Protein AF-A0A2A2IJ20-F1 (afdb_monomer_lite)

Structure (mmCIF, N/CA/C/O backbone):
data_AF-A0A2A2IJ20-F1
#
_entry.id   AF-A0A2A2IJ20-F1
#
loop_
_atom_site.group_PDB
_atom_site.id
_atom_site.type_symbol
_atom_site.label_atom_id
_atom_site.label_alt_id
_atom_site.label_comp_id
_atom_site.label_asym_id
_atom_site.label_entity_id
_atom_site.label_seq_id
_atom_site.pdbx_PDB_ins_code
_atom_site.Cartn_x
_atom_site.Cartn_y
_atom_site.Cartn_z
_atom_site.occupancy
_atom_site.B_iso_or_equiv
_atom_site.auth_seq_id
_atom_site.auth_comp_id
_atom_site.auth_asym_id
_atom_site.auth_atom_id
_atom_site.pdbx_PDB_model_num
ATOM 1 N N . MET A 1 1 ? -8.899 -26.712 15.624 1.00 45.84 1 MET A N 1
ATOM 2 C CA . MET A 1 1 ? -9.583 -25.678 14.811 1.00 45.84 1 MET A CA 1
ATOM 3 C C . MET A 1 1 ? -8.614 -24.500 14.655 1.00 45.84 1 MET A C 1
ATOM 5 O O . MET A 1 1 ? -8.699 -23.540 15.401 1.00 45.84 1 MET A O 1
ATOM 9 N N . PHE A 1 2 ? -7.573 -24.636 13.822 1.00 53.47 2 PHE A N 1
ATOM 10 C CA . PHE A 1 2 ? -6.316 -23.883 14.028 1.00 53.47 2 PHE A CA 1
ATOM 11 C C . PHE A 1 2 ? -6.159 -22.574 13.240 1.00 53.47 2 PHE A C 1
ATOM 13 O O . PHE A 1 2 ? -5.247 -21.807 13.531 1.00 53.47 2 PHE A O 1
ATOM 20 N N . PHE A 1 3 ? -7.061 -22.255 12.310 1.00 57.06 3 PHE A N 1
ATOM 21 C CA . PHE A 1 3 ? -7.001 -20.993 11.572 1.00 57.06 3 PHE A CA 1
ATOM 22 C C . PHE A 1 3 ? -8.346 -20.272 11.617 1.00 57.06 3 PHE A C 1
ATOM 24 O O . PHE A 1 3 ? -9.363 -20.777 11.148 1.00 57.06 3 PHE A O 1
ATOM 31 N N . SER A 1 4 ? -8.343 -19.069 12.195 1.00 78.88 4 SER A N 1
ATOM 32 C CA . SER A 1 4 ? -9.451 -18.125 12.050 1.00 78.88 4 SER A CA 1
ATOM 33 C C . SER A 1 4 ? -9.663 -17.820 10.564 1.00 78.88 4 SER A C 1
ATOM 35 O O . SER A 1 4 ? -8.687 -17.678 9.823 1.00 78.88 4 SER A O 1
ATOM 37 N N . ARG A 1 5 ? -10.925 -17.681 10.134 1.00 84.81 5 ARG A N 1
ATOM 38 C CA . ARG A 1 5 ? -11.304 -17.361 8.740 1.00 84.81 5 ARG A CA 1
ATOM 39 C C . ARG A 1 5 ? -10.548 -16.133 8.209 1.00 84.81 5 ARG A C 1
ATOM 41 O O . ARG A 1 5 ? -10.175 -16.085 7.044 1.00 84.81 5 ARG A O 1
ATOM 48 N N . TRP A 1 6 ? -10.231 -15.189 9.094 1.00 86.38 6 TRP A N 1
ATOM 49 C CA . TRP A 1 6 ? -9.456 -13.989 8.784 1.00 86.38 6 TRP A CA 1
ATOM 50 C C . TRP A 1 6 ? -7.993 -14.273 8.430 1.00 86.38 6 TRP A C 1
ATOM 52 O O . TRP A 1 6 ? -7.452 -13.624 7.543 1.00 86.38 6 TRP A O 1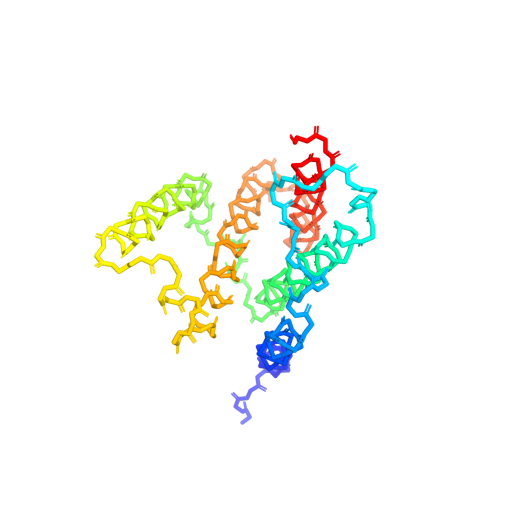
ATOM 62 N N . THR A 1 7 ? -7.353 -15.256 9.072 1.00 85.56 7 THR A N 1
ATOM 63 C CA . THR A 1 7 ? -5.973 -15.648 8.740 1.00 85.56 7 THR A CA 1
ATOM 64 C C . THR A 1 7 ? -5.901 -16.279 7.350 1.00 85.56 7 THR A C 1
ATOM 66 O O . THR A 1 7 ? -4.936 -16.045 6.631 1.00 85.56 7 THR A O 1
ATOM 69 N N . LEU A 1 8 ? -6.931 -17.033 6.951 1.00 88.19 8 LEU A N 1
ATOM 70 C CA . LEU A 1 8 ? -7.024 -17.587 5.599 1.00 88.19 8 LEU A CA 1
ATOM 71 C C . LEU A 1 8 ? -7.105 -16.456 4.569 1.00 88.19 8 LEU A C 1
ATOM 73 O O . LEU A 1 8 ? -6.325 -16.444 3.622 1.00 88.19 8 LEU A O 1
ATOM 77 N N . TYR A 1 9 ? -7.965 -15.458 4.791 1.00 89.75 9 TYR A N 1
ATOM 78 C CA . TYR A 1 9 ? -8.026 -14.298 3.901 1.00 89.75 9 TYR A CA 1
ATOM 79 C C . TYR A 1 9 ? -6.709 -13.516 3.853 1.00 89.75 9 TYR A C 1
ATOM 81 O O . TYR A 1 9 ? -6.297 -13.099 2.777 1.00 89.75 9 TYR A O 1
ATOM 89 N N . GLN A 1 10 ? -6.003 -13.369 4.978 1.00 88.69 10 GLN A N 1
ATOM 90 C CA . GLN A 1 10 ? -4.668 -12.760 4.991 1.00 88.69 10 GLN A CA 1
ATOM 91 C C . GLN A 1 10 ? -3.659 -13.556 4.149 1.00 88.69 10 GLN A C 1
ATOM 93 O O . GLN A 1 10 ? -2.919 -12.960 3.371 1.00 88.69 10 GLN A O 1
ATOM 98 N N . ALA A 1 11 ? -3.660 -14.888 4.249 1.00 91.81 11 ALA A N 1
ATOM 99 C CA . ALA A 1 11 ? -2.794 -15.742 3.438 1.00 91.81 11 ALA A CA 1
ATOM 100 C C . ALA A 1 11 ? -3.101 -15.614 1.936 1.00 91.81 11 ALA A C 1
ATOM 102 O O . ALA A 1 11 ? -2.179 -15.483 1.134 1.00 91.81 11 ALA A O 1
ATOM 103 N N . VAL A 1 12 ? -4.384 -15.569 1.561 1.00 93.31 12 VAL A N 1
ATOM 104 C CA . VAL A 1 12 ? -4.808 -15.349 0.167 1.00 93.31 12 VAL A CA 1
ATOM 105 C C . VAL A 1 12 ? -4.305 -14.006 -0.363 1.00 93.31 12 VAL A C 1
ATOM 107 O O . VAL A 1 12 ? -3.821 -13.950 -1.488 1.00 93.31 12 VAL A O 1
ATOM 110 N N . ILE A 1 13 ? -4.349 -12.936 0.438 1.00 93.25 13 ILE A N 1
ATOM 111 C CA . ILE A 1 13 ? -3.822 -11.629 0.013 1.00 93.25 13 ILE A CA 1
ATOM 112 C C . ILE A 1 13 ? -2.309 -11.676 -0.203 1.00 93.25 13 ILE A C 1
ATOM 114 O O . ILE A 1 13 ? -1.822 -11.097 -1.168 1.00 93.25 13 ILE A O 1
ATOM 118 N N . ILE A 1 14 ? -1.560 -12.359 0.670 1.00 93.31 14 ILE A N 1
ATOM 119 C CA . ILE A 1 14 ? -0.106 -12.503 0.509 1.00 93.31 14 ILE A CA 1
ATOM 120 C C . ILE A 1 14 ? 0.208 -13.241 -0.796 1.00 93.31 14 ILE A C 1
ATOM 122 O O . ILE A 1 14 ? 1.048 -12.781 -1.563 1.00 93.31 14 ILE A O 1
ATOM 126 N N . ILE A 1 15 ? -0.506 -14.333 -1.087 1.00 94.31 15 ILE A N 1
ATOM 127 C CA . ILE A 1 15 ? -0.377 -15.049 -2.365 1.00 94.31 15 ILE A CA 1
ATOM 128 C C . ILE A 1 15 ? -0.694 -14.110 -3.533 1.00 94.31 15 ILE A C 1
ATOM 130 O O . ILE A 1 15 ? 0.041 -14.085 -4.515 1.00 94.31 15 ILE A O 1
ATOM 134 N N . LEU A 1 16 ? -1.747 -13.300 -3.417 1.00 93.38 16 LEU A N 1
ATOM 135 C CA . LEU A 1 16 ? -2.140 -12.370 -4.470 1.00 93.38 16 LEU A CA 1
ATOM 136 C C . LEU A 1 16 ? -1.088 -11.275 -4.698 1.00 93.38 16 LEU A C 1
ATOM 138 O O . LEU A 1 16 ? -0.815 -10.957 -5.847 1.00 93.38 16 LEU A O 1
ATOM 142 N N . LEU A 1 17 ? -0.439 -10.759 -3.647 1.00 93.00 17 LEU A N 1
ATOM 143 C CA . LEU A 1 17 ? 0.699 -9.837 -3.774 1.00 93.00 17 LEU A CA 1
ATOM 144 C C . LEU A 1 17 ? 1.882 -10.492 -4.500 1.00 93.00 17 LEU A C 1
ATOM 146 O O . LEU A 1 17 ? 2.486 -9.869 -5.367 1.00 93.00 17 LEU A O 1
ATOM 150 N N . VAL A 1 18 ? 2.186 -11.757 -4.198 1.00 92.38 18 VAL A N 1
ATOM 151 C CA . VAL A 1 18 ? 3.233 -12.505 -4.911 1.00 92.38 18 VAL A CA 1
ATOM 152 C C . VAL A 1 18 ? 2.871 -12.654 -6.391 1.00 92.38 18 VAL A C 1
ATOM 154 O O . VAL A 1 18 ? 3.681 -12.319 -7.251 1.00 92.38 18 VAL A O 1
ATOM 157 N N . VAL A 1 19 ? 1.644 -13.069 -6.711 1.00 92.56 19 VAL A N 1
ATOM 158 C CA . VAL A 1 19 ? 1.161 -13.160 -8.101 1.00 92.56 19 VAL A CA 1
ATOM 159 C C . VAL A 1 19 ? 1.234 -11.802 -8.805 1.00 92.56 19 VAL A C 1
ATOM 161 O O . VAL A 1 19 ? 1.680 -11.727 -9.947 1.00 92.56 19 VAL A O 1
ATOM 164 N N . LEU A 1 20 ? 0.869 -10.720 -8.118 1.00 90.62 20 LEU A N 1
ATOM 165 C CA . LEU A 1 20 ? 0.935 -9.364 -8.658 1.00 90.62 20 LEU A CA 1
ATOM 166 C C . LEU A 1 20 ? 2.375 -8.954 -9.003 1.00 90.62 20 LEU A C 1
ATOM 168 O O . LEU A 1 20 ? 2.587 -8.284 -10.010 1.00 90.62 20 LEU A O 1
ATOM 172 N N . SER A 1 21 ? 3.364 -9.390 -8.214 1.00 89.06 21 SER A N 1
ATOM 173 C CA . SER A 1 21 ? 4.782 -9.152 -8.511 1.00 89.06 21 SER A CA 1
ATOM 174 C C . SER A 1 21 ? 5.251 -9.902 -9.761 1.00 89.06 21 SER A C 1
ATOM 176 O O . SER A 1 21 ? 5.963 -9.327 -10.578 1.00 89.06 21 SER A O 1
ATOM 178 N N . PHE A 1 22 ? 4.778 -11.135 -9.976 1.00 87.94 22 PHE A N 1
ATOM 179 C CA . PHE A 1 22 ? 5.054 -11.883 -11.206 1.00 87.94 22 PHE A CA 1
ATOM 180 C C . PHE A 1 22 ? 4.431 -11.216 -12.433 1.00 87.94 22 PHE A C 1
ATOM 182 O O . PHE A 1 22 ? 5.087 -11.092 -13.463 1.00 87.94 22 PHE A O 1
ATOM 189 N N . ILE A 1 23 ? 3.186 -10.746 -12.321 1.00 87.25 23 ILE A N 1
ATOM 190 C CA . ILE A 1 23 ? 2.530 -9.985 -13.392 1.00 87.25 23 ILE A CA 1
ATOM 191 C C . ILE A 1 23 ? 3.344 -8.722 -13.695 1.00 87.25 23 ILE A C 1
ATOM 193 O O . ILE A 1 23 ? 3.651 -8.451 -14.852 1.00 87.25 23 ILE A O 1
ATOM 197 N N . ALA A 1 24 ? 3.760 -7.979 -12.668 1.00 84.94 24 ALA A N 1
ATOM 198 C CA . ALA A 1 24 ? 4.553 -6.770 -12.858 1.00 84.94 24 ALA A CA 1
ATOM 199 C C . ALA A 1 24 ? 5.908 -7.027 -13.531 1.00 84.94 24 ALA A C 1
ATOM 201 O O . ALA A 1 24 ? 6.403 -6.170 -14.262 1.00 84.94 24 ALA A O 1
ATOM 202 N N . ASP A 1 25 ? 6.505 -8.195 -13.290 1.00 84.19 25 ASP A N 1
ATOM 203 C CA . ASP A 1 25 ? 7.769 -8.587 -13.907 1.00 84.19 25 ASP A CA 1
ATOM 204 C C . ASP A 1 25 ? 7.623 -8.884 -15.407 1.00 84.19 25 ASP A C 1
ATOM 206 O O . ASP A 1 25 ? 8.498 -8.498 -16.191 1.00 84.19 25 ASP A O 1
ATOM 210 N N . ILE A 1 26 ? 6.496 -9.500 -15.794 1.00 84.69 26 ILE A N 1
ATOM 211 C CA . ILE A 1 26 ? 6.123 -9.794 -17.186 1.00 84.69 26 ILE A CA 1
ATOM 212 C C . ILE A 1 26 ? 5.822 -8.498 -17.952 1.00 84.69 26 ILE A C 1
ATOM 214 O O . ILE A 1 26 ? 6.357 -8.296 -19.038 1.00 84.69 26 ILE A O 1
ATOM 218 N N . PHE A 1 27 ? 5.027 -7.590 -17.376 1.00 81.75 27 PHE A N 1
ATOM 219 C CA . PHE A 1 27 ? 4.583 -6.337 -18.017 1.00 81.75 27 PHE A CA 1
ATOM 220 C C . PHE A 1 27 ? 5.490 -5.131 -17.707 1.00 81.75 27 PHE A C 1
ATOM 222 O O . PHE A 1 27 ? 5.055 -3.980 -17.665 1.00 81.75 27 PHE A O 1
ATOM 229 N N . LYS A 1 28 ? 6.779 -5.382 -17.467 1.00 73.88 28 LYS A N 1
ATOM 230 C CA . LYS A 1 28 ? 7.742 -4.381 -16.981 1.00 73.88 28 LYS A CA 1
ATOM 231 C C . LYS A 1 28 ? 7.873 -3.131 -17.852 1.00 73.88 28 LYS A C 1
ATOM 233 O O . LYS A 1 28 ? 8.078 -2.048 -17.316 1.00 73.88 28 LYS A O 1
ATOM 238 N N . GLU A 1 29 ? 7.770 -3.285 -19.168 1.00 66.31 29 GLU A N 1
ATOM 239 C CA . GLU A 1 29 ? 7.944 -2.192 -20.134 1.00 66.31 29 GLU A CA 1
ATOM 240 C C . GLU A 1 29 ? 6.731 -1.256 -20.157 1.00 66.31 29 GLU A C 1
ATOM 242 O O . GLU A 1 29 ? 6.865 -0.082 -20.480 1.00 66.31 29 GLU A O 1
ATOM 247 N N . GLU A 1 30 ? 5.563 -1.754 -19.747 1.00 62.50 30 GLU A N 1
ATOM 248 C CA . GLU A 1 30 ? 4.312 -0.991 -19.697 1.00 62.50 30 GLU A CA 1
ATOM 249 C C . GLU A 1 30 ? 4.087 -0.327 -18.329 1.00 62.50 30 GLU A C 1
ATOM 251 O O . GLU A 1 30 ? 3.399 0.687 -18.233 1.00 62.50 30 GLU A O 1
ATOM 256 N N . ILE A 1 31 ? 4.669 -0.889 -17.262 1.00 60.62 31 ILE A N 1
ATOM 257 C CA . ILE A 1 31 ? 4.538 -0.391 -15.881 1.00 60.62 31 ILE A CA 1
ATOM 258 C C . ILE A 1 31 ? 5.647 0.613 -15.527 1.00 60.62 31 ILE A C 1
ATOM 260 O O . ILE A 1 31 ? 5.453 1.463 -14.653 1.00 60.62 31 ILE A O 1
ATOM 264 N N . ALA A 1 32 ? 6.818 0.521 -16.164 1.00 61.47 32 ALA A N 1
ATOM 265 C CA . ALA A 1 32 ? 7.918 1.447 -15.933 1.00 61.47 32 ALA A CA 1
ATOM 266 C C . ALA A 1 32 ? 7.708 2.734 -16.741 1.00 61.47 32 ALA A C 1
ATOM 268 O O . ALA A 1 32 ? 7.828 2.737 -17.961 1.00 61.47 32 ALA A O 1
ATOM 269 N N . ILE A 1 33 ? 7.432 3.844 -16.055 1.00 58.56 33 ILE A N 1
ATOM 270 C CA . ILE A 1 33 ? 7.411 5.167 -16.684 1.00 58.56 33 ILE A CA 1
ATOM 271 C C . ILE A 1 33 ? 8.872 5.607 -16.883 1.00 58.56 33 ILE A C 1
ATOM 273 O O . ILE A 1 33 ? 9.589 5.766 -15.888 1.00 58.56 33 ILE A O 1
ATOM 277 N N . PRO A 1 34 ? 9.361 5.809 -18.119 1.00 53.94 34 PRO A N 1
ATOM 278 C CA . PRO A 1 34 ? 10.667 6.416 -18.319 1.00 53.94 34 PRO A CA 1
ATOM 279 C C . PRO A 1 34 ? 10.621 7.877 -17.850 1.00 53.94 34 PRO A C 1
ATOM 281 O O . PRO A 1 34 ? 9.796 8.661 -18.310 1.00 53.94 34 PRO A O 1
ATOM 284 N N . PHE A 1 35 ? 11.543 8.255 -16.960 1.00 47.22 35 PHE A N 1
ATOM 285 C CA . PHE A 1 35 ? 11.670 9.602 -16.375 1.00 47.22 35 PHE A CA 1
ATOM 286 C C . PHE A 1 35 ? 11.913 10.737 -17.402 1.00 47.22 35 PHE A C 1
ATOM 288 O O . PHE A 1 35 ? 12.046 11.893 -17.009 1.00 47.22 35 PHE A O 1
ATOM 295 N N . SER A 1 36 ? 12.005 10.439 -18.703 1.00 46.75 36 SER A N 1
ATOM 296 C CA . SER A 1 36 ? 12.468 11.373 -19.738 1.00 46.75 36 SER A CA 1
ATOM 297 C C . SER A 1 36 ? 11.771 11.272 -21.104 1.00 46.75 36 SER A C 1
ATOM 299 O O . SER A 1 36 ? 12.300 11.800 -22.083 1.00 46.75 36 SER A O 1
ATOM 301 N N . SER A 1 37 ? 10.604 10.629 -21.239 1.00 46.47 37 SER A N 1
ATOM 302 C CA . SER A 1 37 ? 9.953 10.546 -22.558 1.00 46.47 37 SER A CA 1
ATOM 303 C C . SER A 1 37 ? 9.071 11.761 -22.862 1.00 46.47 37 SER A C 1
ATOM 305 O O . SER A 1 37 ? 8.086 12.013 -22.178 1.00 46.47 37 SER A O 1
ATOM 307 N N . SER A 1 38 ? 9.384 12.455 -23.956 1.00 50.75 38 SER A N 1
ATOM 308 C CA . SER A 1 38 ? 8.615 13.548 -24.573 1.00 50.75 38 SER A CA 1
ATOM 309 C C . SER A 1 38 ? 7.347 13.098 -25.329 1.00 50.75 38 SER A C 1
ATOM 311 O O . SER A 1 38 ? 6.757 13.889 -26.063 1.00 50.75 38 SER A O 1
ATOM 313 N N . MET A 1 39 ? 6.934 11.836 -25.185 1.00 52.22 39 MET A N 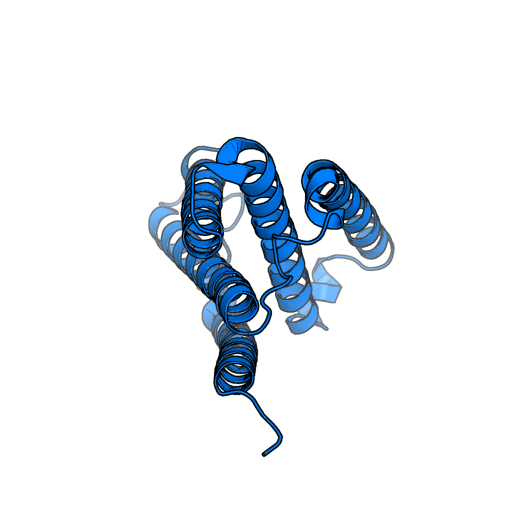1
ATOM 314 C CA . MET A 1 39 ? 5.717 11.268 -25.782 1.00 52.22 39 MET A CA 1
ATOM 315 C C . MET A 1 39 ? 4.612 11.135 -24.735 1.00 52.22 39 MET A C 1
ATOM 317 O O . MET A 1 39 ? 4.914 11.022 -23.554 1.00 52.22 39 MET A O 1
ATOM 321 N N . GLU A 1 40 ? 3.347 11.133 -25.168 1.00 56.72 40 GLU A N 1
ATOM 322 C CA . GLU A 1 40 ? 2.157 11.008 -24.314 1.00 56.72 40 GLU A CA 1
ATOM 323 C C . GLU A 1 40 ? 2.266 9.820 -23.331 1.00 56.72 40 GLU A C 1
ATOM 325 O O . GLU A 1 40 ? 1.981 8.671 -23.661 1.00 56.72 40 GLU A O 1
ATOM 330 N N . THR A 1 41 ? 2.680 10.102 -22.093 1.00 66.00 41 THR A N 1
ATOM 331 C CA . THR A 1 41 ? 2.942 9.122 -21.024 1.00 66.00 41 THR A CA 1
ATOM 332 C C . THR A 1 41 ? 1.692 8.716 -20.241 1.00 66.00 41 THR A C 1
ATOM 334 O O . THR A 1 41 ? 1.785 7.956 -19.277 1.00 66.00 41 THR A O 1
ATOM 337 N N . ASN A 1 42 ? 0.506 9.175 -20.647 1.00 72.31 42 ASN A N 1
ATOM 338 C CA . ASN A 1 42 ? -0.728 9.016 -19.872 1.00 72.31 42 ASN A CA 1
ATOM 339 C C . ASN A 1 42 ? -1.112 7.543 -19.642 1.00 72.31 42 ASN A C 1
ATOM 341 O O . ASN A 1 42 ? -1.571 7.191 -18.556 1.00 72.31 42 ASN A O 1
ATOM 345 N N . THR A 1 43 ? -0.907 6.673 -20.636 1.00 77.44 43 THR A N 1
ATOM 346 C CA . THR A 1 43 ? -1.244 5.241 -20.546 1.00 77.44 43 THR A CA 1
ATOM 347 C C . THR A 1 43 ? -0.364 4.473 -19.550 1.00 77.44 43 THR A C 1
ATOM 349 O O . THR A 1 43 ? -0.929 3.900 -18.615 1.00 77.44 43 THR A O 1
ATOM 352 N N . PRO A 1 44 ? 0.983 4.458 -19.666 1.00 79.00 44 PRO A N 1
ATOM 353 C CA . PRO A 1 44 ? 1.831 3.771 -18.688 1.00 79.00 44 PRO A CA 1
ATOM 354 C C . PRO A 1 44 ? 1.655 4.354 -17.282 1.00 79.00 44 PRO A C 1
ATOM 356 O O . PRO A 1 44 ? 1.553 3.611 -16.315 1.00 79.00 44 PRO A O 1
ATOM 359 N N . MET A 1 45 ? 1.478 5.671 -17.164 1.00 80.81 45 MET A N 1
ATOM 360 C CA . MET A 1 45 ? 1.212 6.349 -15.896 1.00 80.81 45 MET A CA 1
ATOM 361 C C . MET A 1 45 ? -0.078 5.883 -15.205 1.00 80.81 45 MET A C 1
ATOM 363 O O . MET A 1 45 ? -0.087 5.626 -13.998 1.00 80.81 45 MET A O 1
ATOM 367 N N . LEU A 1 46 ? -1.159 5.707 -15.972 1.00 84.00 46 LEU A N 1
ATOM 368 C CA . LEU A 1 46 ? -2.405 5.106 -15.493 1.00 84.00 46 LEU A CA 1
ATOM 369 C C . LEU A 1 46 ? -2.208 3.657 -15.044 1.00 84.00 46 LEU A C 1
ATOM 371 O O . LEU A 1 46 ? -2.714 3.281 -13.986 1.00 84.00 46 LEU A O 1
ATOM 375 N N . ILE A 1 47 ? -1.462 2.854 -15.807 1.00 85.50 47 ILE A N 1
ATOM 376 C CA . ILE A 1 47 ? -1.175 1.453 -15.466 1.00 85.50 47 ILE A CA 1
ATOM 377 C C . ILE A 1 47 ? -0.363 1.375 -14.165 1.00 85.50 47 ILE A C 1
ATOM 379 O O . ILE A 1 47 ? -0.733 0.623 -13.258 1.00 85.50 47 ILE A O 1
ATOM 383 N N . THR A 1 48 ? 0.685 2.190 -14.013 1.00 85.69 48 THR A N 1
ATOM 384 C CA . THR A 1 48 ? 1.483 2.273 -12.780 1.00 85.69 48 THR A CA 1
ATOM 385 C C . THR A 1 48 ? 0.623 2.704 -11.596 1.00 85.69 48 THR A C 1
ATOM 387 O O . THR A 1 48 ? 0.699 2.102 -10.525 1.00 85.69 48 THR A O 1
ATOM 390 N N . PHE A 1 49 ? -0.236 3.710 -11.771 1.00 88.81 49 PHE A N 1
ATOM 391 C CA . PHE A 1 49 ? -1.140 4.153 -10.714 1.00 88.81 49 PHE A CA 1
ATOM 392 C C . PHE A 1 49 ? -2.125 3.054 -10.301 1.00 88.81 49 PHE A C 1
ATOM 394 O O . PHE A 1 49 ? -2.279 2.788 -9.108 1.00 88.81 49 PHE A O 1
ATOM 401 N N . LEU A 1 50 ? -2.749 2.364 -11.260 1.00 90.81 50 LEU A N 1
ATOM 402 C CA . LEU A 1 50 ? -3.647 1.239 -10.985 1.00 90.81 50 LEU A CA 1
ATOM 403 C C . LEU A 1 50 ? -2.928 0.109 -10.246 1.00 90.81 50 LEU A C 1
ATOM 405 O O . LEU A 1 50 ? -3.477 -0.447 -9.291 1.00 90.81 50 LEU A O 1
ATOM 409 N N . PHE A 1 51 ? -1.692 -0.198 -10.638 1.00 90.62 51 PHE A N 1
ATOM 410 C CA . PHE A 1 51 ? -0.851 -1.166 -9.944 1.00 90.62 51 PHE A CA 1
ATOM 411 C C . PHE A 1 51 ? -0.608 -0.747 -8.486 1.00 90.62 51 PHE A C 1
ATOM 413 O O . PHE A 1 51 ? -0.891 -1.514 -7.565 1.00 90.62 51 PHE A O 1
ATOM 420 N N . VAL A 1 52 ? -0.169 0.494 -8.260 1.00 91.44 52 VAL A N 1
ATOM 421 C CA . VAL A 1 52 ? 0.094 1.058 -6.927 1.00 91.44 52 VAL A CA 1
ATOM 422 C C . VAL A 1 52 ? -1.156 1.040 -6.046 1.00 91.44 52 VAL A C 1
ATOM 424 O O . VAL A 1 52 ? -1.106 0.557 -4.912 1.00 91.44 52 VAL A O 1
ATOM 427 N N . VAL A 1 53 ? -2.293 1.507 -6.564 1.00 93.44 53 VAL A N 1
ATOM 428 C CA . VAL A 1 53 ? -3.574 1.512 -5.841 1.00 93.44 53 VAL A CA 1
ATOM 429 C C . VAL A 1 53 ? -4.017 0.093 -5.507 1.00 93.44 53 VAL A C 1
ATOM 431 O O . VAL A 1 53 ? -4.476 -0.152 -4.391 1.00 93.44 53 VAL A O 1
ATOM 434 N N . THR A 1 54 ? -3.832 -0.861 -6.422 1.00 93.75 54 THR A N 1
ATOM 435 C CA . THR A 1 54 ? -4.152 -2.272 -6.174 1.00 93.75 54 THR A CA 1
ATOM 436 C C . THR A 1 54 ? -3.305 -2.828 -5.030 1.00 93.75 54 THR A C 1
ATOM 438 O O . THR A 1 54 ? -3.852 -3.401 -4.087 1.00 93.75 54 THR A O 1
ATOM 441 N N . VAL A 1 55 ? -1.988 -2.593 -5.043 1.00 94.06 55 VAL A N 1
ATOM 442 C CA . VAL A 1 55 ? -1.079 -3.010 -3.960 1.00 94.06 55 VAL A CA 1
ATOM 443 C C . VAL A 1 55 ? -1.503 -2.403 -2.623 1.00 94.06 55 VAL A C 1
ATOM 445 O O . VAL A 1 55 ? -1.643 -3.118 -1.631 1.00 94.06 55 VAL A O 1
ATOM 448 N N . ILE A 1 56 ? -1.763 -1.096 -2.576 1.00 94.31 56 ILE A N 1
ATOM 449 C CA . ILE A 1 56 ? -2.176 -0.413 -1.342 1.00 94.31 56 ILE A CA 1
ATOM 450 C C . ILE A 1 56 ? -3.542 -0.907 -0.870 1.00 94.31 56 ILE A C 1
ATOM 452 O O . ILE A 1 56 ? -3.759 -1.042 0.336 1.00 94.31 56 ILE A O 1
ATOM 456 N N . GLY A 1 57 ? -4.444 -1.229 -1.796 1.00 93.56 57 GLY A N 1
ATOM 457 C CA . GLY A 1 57 ? -5.733 -1.846 -1.509 1.00 93.56 57 GLY A CA 1
ATOM 458 C C . GLY A 1 57 ? -5.561 -3.182 -0.801 1.00 93.56 57 GLY A C 1
ATOM 459 O O . GLY A 1 57 ? -6.140 -3.390 0.264 1.00 93.56 57 GLY A O 1
ATOM 460 N N . LEU A 1 58 ? -4.691 -4.048 -1.320 1.00 94.94 58 LEU A N 1
ATOM 461 C CA . LEU A 1 58 ? -4.369 -5.345 -0.722 1.00 94.94 58 LEU A CA 1
ATOM 462 C C . LEU A 1 58 ? -3.707 -5.204 0.654 1.00 94.94 58 LEU A C 1
ATOM 464 O O . LEU A 1 58 ? -4.119 -5.862 1.611 1.00 94.94 58 LEU A O 1
ATOM 468 N N . LEU A 1 59 ? -2.741 -4.293 0.798 1.00 93.44 59 LEU A N 1
ATOM 469 C CA . LEU A 1 59 ? -2.097 -3.998 2.083 1.00 93.44 59 LEU A CA 1
ATOM 470 C C . LEU A 1 59 ? -3.093 -3.432 3.111 1.00 93.44 59 LEU A C 1
ATOM 472 O O . LEU A 1 59 ? -3.051 -3.778 4.294 1.00 93.44 59 LEU A O 1
ATOM 476 N N . SER A 1 60 ? -4.034 -2.600 2.668 1.00 92.81 60 SER A N 1
ATOM 477 C CA . SER A 1 60 ? -5.121 -2.091 3.512 1.00 92.81 60 SER A CA 1
ATOM 478 C C . SER A 1 60 ? -6.094 -3.200 3.896 1.00 92.81 60 SER A C 1
ATOM 480 O O . SER A 1 60 ? -6.548 -3.242 5.036 1.00 92.81 60 SER A O 1
ATOM 482 N N . LEU A 1 61 ? -6.380 -4.137 2.987 1.00 91.62 61 LEU A N 1
ATOM 483 C CA . LEU A 1 61 ? -7.222 -5.302 3.253 1.00 91.62 61 LEU A CA 1
ATOM 484 C C . LEU A 1 61 ? -6.580 -6.223 4.306 1.00 91.62 61 LEU A C 1
ATOM 486 O O . LEU A 1 61 ? -7.272 -6.705 5.204 1.00 91.62 61 LEU A O 1
ATOM 490 N N . LEU A 1 62 ? -5.251 -6.401 4.265 1.00 92.06 62 LEU A N 1
ATOM 491 C CA . LEU A 1 62 ? -4.495 -7.119 5.301 1.00 92.06 62 LEU A CA 1
ATOM 492 C C . LEU A 1 62 ? -4.699 -6.485 6.681 1.00 92.06 62 LEU A C 1
ATOM 494 O O . LEU A 1 62 ? -5.024 -7.188 7.644 1.00 92.06 62 LEU A O 1
ATOM 498 N N . MET A 1 63 ? -4.560 -5.157 6.769 1.00 90.38 63 MET A N 1
ATOM 499 C CA . MET A 1 63 ? -4.802 -4.408 8.006 1.00 90.38 63 MET A CA 1
ATOM 500 C C . MET A 1 63 ? -6.274 -4.460 8.431 1.00 90.38 63 MET A C 1
ATOM 502 O O . MET A 1 63 ? -6.568 -4.603 9.617 1.00 90.38 63 MET A O 1
ATOM 506 N N . TYR A 1 64 ? -7.208 -4.419 7.480 1.00 90.50 64 TYR A N 1
ATOM 507 C CA . TYR A 1 64 ? -8.640 -4.540 7.740 1.00 90.50 64 TYR A CA 1
ATOM 508 C C . TYR A 1 64 ? -8.976 -5.890 8.380 1.00 90.50 64 TYR A C 1
ATOM 510 O O . TYR A 1 64 ? -9.606 -5.932 9.439 1.00 90.50 64 TYR A O 1
ATOM 518 N N . PHE A 1 65 ? -8.496 -7.001 7.816 1.00 88.75 65 PHE A N 1
ATOM 519 C CA . PHE A 1 65 ? -8.709 -8.317 8.416 1.00 88.75 65 PHE A CA 1
ATOM 520 C C . PHE A 1 65 ? -7.983 -8.482 9.748 1.00 88.75 65 PHE A C 1
ATOM 522 O O . PHE A 1 65 ? -8.494 -9.176 10.625 1.00 88.75 65 PHE A O 1
ATOM 529 N N . GLN A 1 66 ? -6.865 -7.782 9.960 1.00 87.19 66 GLN A N 1
ATOM 530 C CA . GLN A 1 66 ? -6.235 -7.729 11.277 1.00 87.19 66 GLN A CA 1
ATOM 531 C C . GLN A 1 66 ? -7.136 -7.042 12.315 1.00 87.19 66 GLN A C 1
ATOM 533 O O . GLN A 1 66 ? -7.202 -7.516 13.449 1.00 87.19 66 GLN A O 1
ATOM 538 N N . THR A 1 67 ? -7.891 -6.001 11.929 1.00 86.06 67 THR A N 1
ATOM 539 C CA . THR A 1 67 ? -8.886 -5.365 12.819 1.00 86.06 67 THR A CA 1
ATOM 540 C C . THR A 1 67 ? -10.029 -6.310 13.205 1.00 86.06 67 THR A C 1
ATOM 542 O O . THR A 1 67 ? -10.531 -6.229 14.319 1.00 86.06 67 THR A O 1
ATOM 545 N N . LYS A 1 68 ? -10.428 -7.221 12.303 1.00 84.38 68 LYS A N 1
ATOM 546 C CA . LYS A 1 68 ? -11.478 -8.230 12.542 1.00 84.38 68 LYS A CA 1
ATOM 547 C C . LYS A 1 68 ? -10.979 -9.448 13.316 1.00 84.38 68 LYS A C 1
ATOM 549 O O . LYS A 1 68 ? -11.756 -10.104 14.001 1.00 84.38 68 LYS A O 1
ATOM 554 N N . LYS A 1 69 ? -9.697 -9.782 13.163 1.00 83.38 69 LYS A N 1
ATOM 555 C CA . LYS A 1 69 ? -9.046 -10.919 13.819 1.00 83.38 69 LYS A CA 1
ATOM 556 C C . LYS A 1 69 ? -8.668 -10.621 15.266 1.00 83.38 69 LYS A C 1
ATOM 558 O O . LYS A 1 69 ? -8.694 -11.535 16.082 1.00 83.38 69 LYS A O 1
ATOM 563 N N . SER A 1 70 ? -8.260 -9.388 15.560 1.00 80.75 70 SER A N 1
ATOM 564 C CA . SER A 1 70 ? -7.763 -8.991 16.875 1.00 80.75 70 SER A CA 1
ATOM 565 C C . SER A 1 70 ? -8.535 -7.801 17.426 1.00 80.75 70 SER A C 1
ATOM 567 O O . SER A 1 70 ? -8.470 -6.700 16.880 1.00 80.75 70 SER A O 1
ATOM 569 N N . ASP A 1 71 ? -9.174 -8.000 18.578 1.00 74.50 71 ASP A N 1
ATOM 570 C CA . ASP A 1 71 ? -9.892 -6.942 19.289 1.00 74.50 71 ASP A CA 1
ATOM 571 C C . ASP A 1 71 ? -8.981 -5.849 19.858 1.00 74.50 71 ASP A C 1
ATOM 573 O O . ASP A 1 71 ? -9.470 -4.763 20.182 1.00 74.50 71 ASP A O 1
ATOM 577 N N . THR A 1 72 ? -7.674 -6.112 19.978 1.00 77.88 72 THR A N 1
ATOM 578 C CA . THR A 1 72 ? -6.674 -5.181 20.531 1.00 77.88 72 THR A CA 1
ATOM 579 C C . THR A 1 72 ? -5.988 -4.327 19.463 1.00 77.88 72 THR A C 1
ATOM 581 O O . THR A 1 72 ? -5.376 -3.300 19.783 1.00 77.88 72 THR A O 1
ATOM 584 N N . PHE A 1 73 ? -6.105 -4.699 18.186 1.00 79.06 73 PHE A N 1
ATOM 585 C CA . PHE A 1 73 ? -5.530 -3.935 17.082 1.00 79.06 73 PHE A CA 1
ATOM 586 C C . PHE A 1 73 ? -6.204 -2.556 16.970 1.00 79.06 73 PHE A C 1
ATOM 588 O O . PHE A 1 73 ? -7.428 -2.444 17.053 1.00 79.06 73 PHE A O 1
ATOM 595 N N . LEU A 1 74 ? -5.406 -1.488 16.826 1.00 76.75 74 LEU A N 1
ATOM 596 C CA . LEU A 1 74 ? -5.859 -0.086 16.889 1.00 76.75 74 LEU A CA 1
ATOM 597 C C . LEU A 1 74 ? -6.565 0.307 18.206 1.00 76.75 74 LEU A C 1
ATOM 599 O O . LEU A 1 74 ? -7.246 1.326 18.249 1.00 76.75 74 LEU A O 1
ATOM 603 N N . LYS A 1 75 ? -6.450 -0.482 19.281 1.00 79.88 75 LYS A N 1
ATOM 604 C CA . LYS A 1 75 ? -6.886 -0.092 20.639 1.00 79.88 75 LYS A CA 1
ATOM 605 C C . LYS A 1 75 ? -5.728 -0.063 21.633 1.00 79.88 75 LYS A C 1
ATOM 607 O O . LYS A 1 75 ? -5.805 0.620 22.648 1.00 79.88 75 LYS A O 1
ATOM 612 N N . HIS A 1 76 ? -4.657 -0.798 21.335 1.00 81.56 76 HIS A N 1
ATOM 613 C CA . HIS A 1 76 ? -3.465 -0.846 22.169 1.00 81.56 76 HIS A CA 1
ATOM 614 C C . HIS A 1 76 ? -2.795 0.540 22.277 1.00 81.56 76 HIS A C 1
ATOM 616 O O . HIS A 1 76 ? -2.631 1.198 21.247 1.00 81.56 76 HIS A O 1
ATOM 622 N N . PRO A 1 77 ? -2.317 0.963 23.466 1.00 79.94 77 PRO A N 1
ATOM 623 C CA . PRO A 1 77 ? -1.707 2.283 23.689 1.00 79.94 77 PRO A CA 1
ATOM 624 C C . PRO A 1 77 ? -0.463 2.562 22.833 1.00 79.94 77 PRO A C 1
ATOM 626 O O . PRO A 1 77 ? -0.084 3.714 22.645 1.00 79.94 77 PRO A O 1
ATOM 629 N N . LEU A 1 78 ? 0.160 1.526 22.260 1.00 80.75 78 LEU A N 1
ATOM 630 C CA . LEU A 1 78 ? 1.240 1.697 21.278 1.00 80.75 78 LEU A CA 1
ATOM 631 C C . LEU A 1 78 ? 0.792 2.530 20.065 1.00 80.75 78 LEU A C 1
ATOM 633 O O . LEU A 1 78 ? 1.580 3.324 19.553 1.00 80.75 78 LEU A O 1
ATOM 637 N N . TRP A 1 79 ? -0.476 2.421 19.654 1.00 82.38 79 TRP A N 1
ATOM 638 C CA . TRP A 1 79 ? -1.018 3.179 18.524 1.00 82.38 79 TRP A CA 1
ATOM 639 C C . TRP A 1 79 ? -1.068 4.689 18.767 1.00 82.38 79 TRP A C 1
ATOM 641 O O . TRP A 1 79 ? -0.997 5.453 17.804 1.00 82.38 79 TRP A O 1
ATOM 651 N N . ASP A 1 80 ? -1.065 5.135 20.026 1.00 81.62 80 ASP A N 1
ATOM 652 C CA . ASP A 1 80 ? -1.016 6.563 20.355 1.00 81.62 80 ASP A CA 1
ATOM 653 C C . ASP A 1 80 ? 0.312 7.197 19.927 1.00 81.62 80 ASP A C 1
ATOM 655 O O . ASP A 1 80 ? 0.349 8.366 19.546 1.00 81.62 80 ASP A O 1
ATOM 659 N N . LYS A 1 81 ? 1.404 6.421 19.927 1.00 85.81 81 LYS A N 1
ATOM 660 C CA . LYS A 1 81 ? 2.747 6.872 19.524 1.00 85.81 81 LYS A CA 1
ATOM 661 C C . LYS A 1 81 ? 3.125 6.459 18.100 1.00 85.81 81 LYS A C 1
ATOM 663 O O . LYS A 1 81 ? 4.105 6.970 17.562 1.00 85.81 81 LYS A O 1
ATOM 668 N N . MET A 1 82 ? 2.343 5.586 17.459 1.00 87.75 82 MET A N 1
ATOM 669 C CA . MET A 1 82 ? 2.663 5.074 16.120 1.00 87.75 82 MET A CA 1
ATOM 670 C C . MET A 1 82 ? 2.725 6.157 15.042 1.00 87.75 82 MET A C 1
ATOM 672 O O . MET A 1 82 ? 3.491 6.002 14.102 1.00 87.75 82 MET A O 1
ATOM 676 N N . HIS A 1 83 ? 2.015 7.274 15.211 1.00 86.94 83 HIS A N 1
ATOM 677 C CA . HIS A 1 83 ? 2.103 8.426 14.306 1.00 86.94 83 HIS A CA 1
ATOM 678 C C . HIS A 1 83 ? 3.479 9.110 14.274 1.00 86.94 83 HIS A C 1
ATOM 680 O O . HIS A 1 83 ? 3.754 9.838 13.332 1.00 86.94 83 HIS A O 1
ATOM 686 N N . ILE A 1 84 ? 4.330 8.893 15.283 1.00 88.88 84 ILE A N 1
ATOM 687 C CA . ILE A 1 84 ? 5.731 9.348 15.298 1.00 88.88 84 ILE A CA 1
ATOM 688 C C . ILE A 1 84 ? 6.647 8.191 14.900 1.00 88.88 84 ILE A C 1
ATOM 690 O O . ILE A 1 84 ? 7.569 8.367 14.108 1.00 88.88 84 ILE A O 1
ATOM 694 N N . LEU A 1 85 ? 6.366 6.993 15.423 1.00 90.06 85 LEU A N 1
ATOM 695 C CA . LEU A 1 85 ? 7.194 5.813 15.188 1.00 90.06 85 LEU A CA 1
ATOM 696 C C . LEU A 1 85 ? 7.219 5.398 13.709 1.00 90.06 85 LEU A C 1
ATOM 698 O O . LEU A 1 85 ? 8.277 5.037 13.209 1.00 90.06 85 LEU A O 1
ATOM 702 N N . MET A 1 86 ? 6.078 5.452 13.012 1.00 91.12 86 MET A N 1
ATOM 703 C CA . MET A 1 86 ? 5.969 5.020 11.6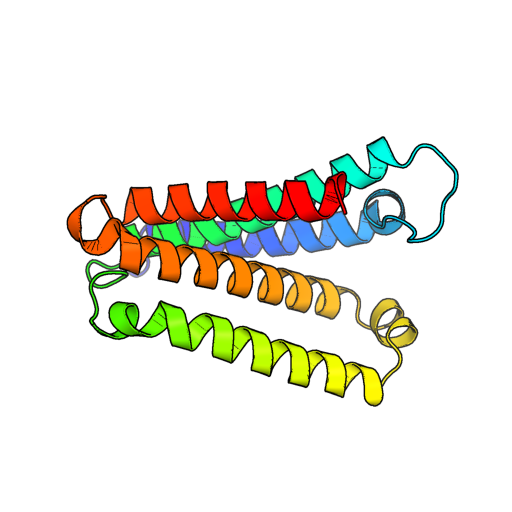13 1.00 91.12 86 MET A CA 1
ATOM 704 C C . MET A 1 86 ? 6.735 5.932 10.642 1.00 91.12 86 MET A C 1
ATOM 706 O O . MET A 1 86 ? 7.548 5.394 9.893 1.00 91.12 86 MET A O 1
ATOM 710 N N . PRO A 1 87 ? 6.599 7.276 10.686 1.00 87.88 87 PRO A N 1
ATOM 711 C CA . PRO A 1 87 ? 7.465 8.160 9.903 1.00 87.88 87 PRO A CA 1
ATOM 712 C C . PRO A 1 87 ? 8.950 7.985 10.222 1.00 87.88 87 PRO A C 1
ATOM 714 O O . PRO A 1 87 ? 9.778 7.981 9.318 1.00 87.88 87 PRO A O 1
ATOM 717 N N . PHE A 1 88 ? 9.300 7.820 11.499 1.00 91.62 88 PHE A N 1
ATOM 718 C CA . PHE A 1 88 ? 10.690 7.612 11.897 1.00 91.62 88 PHE A CA 1
ATOM 719 C C . PHE A 1 88 ? 11.259 6.316 11.307 1.00 91.62 88 PHE A C 1
ATOM 721 O O . PHE A 1 88 ? 12.343 6.317 10.727 1.00 91.62 88 PHE A O 1
ATOM 728 N N . LEU A 1 89 ? 10.492 5.225 11.383 1.00 92.75 89 LEU A N 1
ATOM 729 C CA . LEU A 1 89 ? 10.855 3.950 10.777 1.00 92.75 89 LEU A CA 1
ATOM 730 C C . LEU A 1 89 ? 10.934 4.061 9.251 1.00 92.75 89 LEU A C 1
ATOM 732 O O . LEU A 1 89 ? 11.858 3.520 8.663 1.00 92.75 89 LEU A O 1
ATOM 736 N N . PHE A 1 90 ? 10.039 4.821 8.618 1.00 90.88 90 PHE A N 1
ATOM 737 C CA . PHE A 1 90 ? 10.102 5.112 7.187 1.00 90.88 90 PHE A CA 1
ATOM 738 C C . PHE A 1 90 ? 11.403 5.814 6.785 1.00 90.88 90 PHE A C 1
ATOM 740 O O . PHE A 1 90 ? 12.066 5.368 5.851 1.00 90.88 90 PHE A O 1
ATOM 747 N N . VAL A 1 91 ? 11.816 6.851 7.519 1.00 91.50 91 VAL A N 1
ATOM 748 C CA . VAL A 1 91 ? 13.081 7.558 7.261 1.00 91.50 91 VAL A CA 1
ATOM 749 C C . VAL A 1 91 ? 14.282 6.628 7.444 1.00 91.50 91 VAL A C 1
ATOM 751 O O . VAL A 1 91 ? 15.156 6.596 6.581 1.00 91.50 91 VAL A O 1
ATOM 754 N N . ILE A 1 92 ? 14.315 5.828 8.515 1.00 93.62 92 ILE A N 1
ATOM 755 C CA . ILE A 1 92 ? 15.385 4.838 8.728 1.00 93.62 92 ILE A CA 1
ATOM 756 C C . ILE A 1 92 ? 15.433 3.836 7.578 1.00 93.62 92 ILE A C 1
ATOM 758 O O . ILE A 1 92 ? 16.505 3.557 7.047 1.00 93.62 92 ILE A O 1
ATOM 762 N N . SER A 1 93 ? 14.280 3.311 7.172 1.00 91.25 93 SER A N 1
ATOM 763 C CA . SER A 1 93 ? 14.201 2.351 6.080 1.00 91.25 93 SER A CA 1
ATOM 764 C C . SER A 1 93 ? 14.705 2.939 4.770 1.00 91.25 93 SER A C 1
ATOM 766 O O . SER A 1 93 ? 15.450 2.264 4.067 1.00 91.25 93 SER A O 1
ATOM 768 N N . LEU A 1 94 ? 14.382 4.199 4.463 1.00 90.06 94 LEU A N 1
ATOM 769 C CA . LEU A 1 94 ? 14.948 4.884 3.301 1.00 90.06 94 LEU A CA 1
ATOM 770 C C . LEU A 1 94 ? 16.474 4.985 3.389 1.00 90.06 94 LEU A C 1
ATOM 772 O O . LEU A 1 94 ? 17.144 4.671 2.413 1.00 90.06 94 LEU A O 1
ATOM 776 N N . ILE A 1 95 ? 17.035 5.350 4.547 1.00 91.69 95 ILE A N 1
ATOM 777 C CA . ILE A 1 95 ? 18.496 5.418 4.741 1.00 91.69 95 ILE A CA 1
ATOM 778 C C . ILE A 1 95 ? 19.149 4.057 4.477 1.00 91.69 95 ILE A C 1
ATOM 780 O O . ILE A 1 95 ? 20.166 3.990 3.787 1.00 91.69 95 ILE A O 1
ATOM 784 N N . VAL A 1 96 ? 18.564 2.971 4.990 1.00 89.31 96 VAL A N 1
ATOM 785 C CA . VAL A 1 96 ? 19.063 1.605 4.765 1.00 89.31 96 VAL A CA 1
ATOM 786 C C . VAL A 1 96 ? 18.989 1.241 3.283 1.00 89.31 96 VAL A C 1
ATOM 788 O O . VAL A 1 96 ? 19.979 0.779 2.724 1.00 89.31 96 VAL A O 1
ATOM 791 N N . ILE A 1 97 ? 17.851 1.495 2.634 1.00 86.94 97 ILE A N 1
ATOM 792 C CA . ILE A 1 97 ? 17.646 1.228 1.204 1.00 86.94 97 ILE A CA 1
ATOM 793 C C . ILE A 1 97 ? 18.672 1.992 0.355 1.00 86.94 97 ILE A C 1
ATOM 795 O O . ILE A 1 97 ? 19.330 1.398 -0.495 1.00 86.94 97 ILE A O 1
ATOM 799 N N . PHE A 1 98 ? 18.865 3.288 0.614 1.00 86.38 98 PHE A N 1
ATOM 800 C CA . PHE A 1 98 ? 19.858 4.088 -0.102 1.00 86.38 98 PHE A CA 1
ATOM 801 C C . PHE A 1 98 ? 21.284 3.606 0.156 1.00 86.38 98 PHE A C 1
ATOM 803 O O . PHE A 1 98 ? 22.089 3.589 -0.767 1.00 86.38 98 PHE A O 1
ATOM 810 N N . SER A 1 99 ? 21.584 3.162 1.376 1.00 87.38 99 SER A N 1
ATOM 811 C CA . SER A 1 99 ? 22.894 2.603 1.718 1.00 87.38 99 SER A CA 1
ATOM 812 C C . SER A 1 99 ? 23.177 1.300 0.960 1.00 87.38 99 SER A C 1
ATOM 814 O O . SER A 1 99 ? 24.307 1.090 0.532 1.00 87.38 99 SER A O 1
ATOM 816 N N . PHE A 1 100 ? 22.164 0.456 0.724 1.00 82.25 100 PHE A N 1
ATOM 817 C CA . PHE A 1 100 ? 22.301 -0.724 -0.142 1.00 82.25 100 PHE A CA 1
ATOM 818 C C . PHE A 1 100 ? 22.654 -0.344 -1.585 1.00 82.25 100 PHE A C 1
ATOM 820 O O . PHE A 1 100 ? 23.539 -0.962 -2.174 1.00 82.25 100 PHE A O 1
ATOM 827 N N . PHE A 1 101 ? 22.045 0.715 -2.124 1.00 79.69 101 PHE A N 1
ATOM 828 C CA . PHE A 1 101 ? 22.355 1.205 -3.473 1.00 79.69 101 PHE A CA 1
ATOM 829 C C . PHE A 1 101 ? 23.743 1.848 -3.615 1.00 79.69 101 PHE A C 1
ATOM 831 O O . PHE A 1 101 ? 24.193 2.064 -4.737 1.00 79.69 101 PHE A O 1
ATOM 838 N N . LEU A 1 102 ? 24.437 2.147 -2.510 1.00 82.50 102 LEU A N 1
ATOM 839 C CA . LEU A 1 102 ? 25.839 2.580 -2.552 1.00 82.50 102 LEU A CA 1
ATOM 840 C C . LEU A 1 102 ? 26.814 1.406 -2.722 1.00 82.50 102 LEU A C 1
ATOM 842 O O . LEU A 1 102 ? 27.943 1.624 -3.154 1.00 82.50 102 LEU A O 1
ATOM 846 N N . ILE A 1 103 ? 26.404 0.186 -2.356 1.00 81.69 103 ILE A N 1
ATOM 847 C CA . ILE A 1 103 ? 27.245 -1.019 -2.420 1.00 81.69 103 ILE A CA 1
ATOM 848 C C . ILE A 1 103 ? 27.100 -1.700 -3.783 1.00 81.69 103 ILE A C 1
ATOM 850 O O . ILE A 1 103 ? 28.100 -2.099 -4.375 1.00 81.69 103 ILE A O 1
ATOM 854 N N . GLU A 1 104 ? 25.870 -1.817 -4.283 1.00 78.19 104 GLU A N 1
ATOM 855 C CA . GLU A 1 104 ? 25.565 -2.450 -5.567 1.00 78.19 104 GLU A CA 1
ATOM 856 C C . GLU A 1 104 ? 24.717 -1.497 -6.427 1.00 78.19 104 GLU A C 1
ATOM 858 O O . GLU A 1 104 ? 23.697 -0.989 -5.942 1.00 78.19 104 GLU A O 1
ATOM 863 N N . PRO A 1 105 ? 25.109 -1.222 -7.690 1.00 78.44 105 PRO A N 1
ATOM 864 C CA . PRO A 1 105 ? 24.342 -0.350 -8.569 1.00 78.44 105 PRO A CA 1
ATOM 865 C C . PRO A 1 105 ? 22.905 -0.848 -8.739 1.00 78.44 105 PRO A C 1
ATOM 867 O O . PRO A 1 105 ? 22.657 -2.043 -8.913 1.00 78.44 105 PRO A O 1
ATOM 870 N N . LEU A 1 106 ? 21.947 0.084 -8.773 1.00 69.19 106 LEU A N 1
ATOM 871 C CA . LEU A 1 106 ? 20.531 -0.230 -8.999 1.00 69.19 106 LEU A CA 1
ATOM 872 C C . LEU A 1 106 ? 20.333 -1.089 -10.263 1.00 69.19 106 LEU A C 1
ATOM 874 O O . LEU A 1 106 ? 19.494 -1.982 -10.259 1.00 69.19 106 LEU A O 1
ATOM 878 N N . SER A 1 107 ? 21.112 -0.849 -11.325 1.00 69.81 107 SER A N 1
ATOM 879 C CA . SER A 1 107 ? 21.046 -1.616 -12.577 1.00 69.81 107 SER A CA 1
ATOM 880 C C . SER A 1 107 ? 21.255 -3.112 -12.370 1.00 69.81 107 SER A C 1
ATOM 882 O O . SER A 1 107 ? 20.544 -3.914 -12.971 1.00 69.81 107 SER A O 1
ATOM 884 N N . ASP A 1 108 ? 22.184 -3.481 -11.495 1.00 75.00 108 ASP A N 1
ATOM 885 C CA . ASP A 1 108 ? 22.620 -4.862 -11.315 1.00 75.00 108 ASP A CA 1
ATOM 886 C C . ASP A 1 108 ? 21.640 -5.598 -10.394 1.00 75.00 108 ASP A C 1
ATOM 888 O O . ASP A 1 108 ? 21.231 -6.724 -10.687 1.00 75.00 108 ASP A O 1
ATOM 892 N N . LEU A 1 109 ? 21.113 -4.908 -9.374 1.00 69.25 109 LEU A N 1
ATOM 893 C CA . LEU A 1 109 ? 19.988 -5.387 -8.562 1.00 69.25 109 LEU A CA 1
ATOM 894 C C . LEU A 1 109 ? 18.711 -5.583 -9.394 1.00 69.25 109 LEU A C 1
ATOM 896 O O . LEU A 1 109 ? 18.004 -6.578 -9.219 1.00 69.25 109 LEU A O 1
ATOM 900 N N . VAL A 1 110 ? 18.426 -4.664 -10.324 1.00 72.00 110 VAL A N 1
ATOM 901 C CA . VAL A 1 110 ? 17.300 -4.769 -11.267 1.00 72.00 110 VAL A CA 1
ATOM 902 C C . VAL A 1 110 ? 17.520 -5.888 -12.283 1.00 72.00 110 VAL A C 1
ATOM 904 O O . VAL A 1 110 ? 16.547 -6.416 -12.800 1.00 72.00 110 VAL A O 1
ATOM 907 N N . GLN A 1 111 ? 18.746 -6.289 -12.599 1.00 71.69 111 GLN A N 1
ATOM 908 C CA . GLN A 1 111 ? 18.967 -7.387 -13.545 1.00 71.69 111 GLN A CA 1
ATOM 909 C C . GLN A 1 111 ? 18.973 -8.751 -12.853 1.00 71.69 111 GLN A C 1
ATOM 911 O O . GLN A 1 111 ? 18.312 -9.674 -13.327 1.00 71.69 111 GLN A O 1
ATOM 916 N N . ASN A 1 112 ? 19.637 -8.866 -11.702 1.00 76.94 112 ASN A N 1
ATOM 917 C CA . ASN A 1 112 ? 19.844 -10.148 -11.027 1.00 76.94 112 ASN A CA 1
ATOM 918 C C . ASN A 1 112 ? 18.753 -10.498 -10.005 1.00 76.94 112 ASN A C 1
ATOM 920 O O . ASN A 1 112 ? 18.468 -11.676 -9.805 1.00 76.94 112 ASN A O 1
ATOM 924 N N . ASN A 1 113 ? 18.126 -9.510 -9.353 1.00 78.81 113 ASN A N 1
ATOM 925 C CA . ASN A 1 113 ? 17.263 -9.729 -8.183 1.00 78.81 113 ASN A CA 1
ATOM 926 C C . ASN A 1 113 ? 15.952 -8.921 -8.234 1.00 78.81 113 ASN A C 1
ATOM 928 O O . ASN A 1 113 ? 15.514 -8.349 -7.236 1.00 78.81 113 ASN A O 1
ATOM 932 N N . ARG A 1 114 ? 15.269 -8.912 -9.385 1.00 76.69 114 ARG A N 1
ATOM 933 C CA . ARG A 1 114 ? 14.021 -8.142 -9.623 1.00 76.69 114 ARG A CA 1
ATOM 934 C C . ARG A 1 114 ? 12.939 -8.349 -8.574 1.00 76.69 114 ARG A C 1
ATOM 936 O O . ARG A 1 114 ? 12.303 -7.393 -8.136 1.00 76.69 114 ARG A O 1
ATOM 943 N N . TRP A 1 115 ? 12.760 -9.587 -8.125 1.00 79.81 115 TRP A N 1
ATOM 944 C CA . TRP A 1 115 ? 11.796 -9.932 -7.080 1.00 79.81 115 TRP A CA 1
ATOM 945 C C . TRP A 1 115 ? 12.039 -9.141 -5.780 1.00 79.81 115 TRP A C 1
ATOM 947 O O . TRP A 1 115 ? 11.082 -8.734 -5.121 1.00 79.81 115 TRP A O 1
ATOM 957 N N . MET A 1 116 ? 13.302 -8.855 -5.442 1.00 81.12 116 MET A N 1
ATOM 958 C CA . MET A 1 116 ? 13.678 -8.089 -4.252 1.00 81.12 116 MET A CA 1
ATOM 959 C C . MET A 1 116 ? 13.203 -6.635 -4.352 1.00 81.12 116 MET A C 1
ATOM 961 O O . MET A 1 116 ? 12.767 -6.063 -3.355 1.00 81.12 116 MET A O 1
ATOM 965 N N . ILE A 1 117 ? 13.203 -6.060 -5.558 1.00 84.00 117 ILE A N 1
ATOM 966 C CA . ILE A 1 117 ? 12.712 -4.699 -5.806 1.00 84.00 117 ILE A CA 1
ATOM 967 C C . ILE A 1 117 ? 11.207 -4.622 -5.580 1.00 84.00 117 ILE A C 1
ATOM 969 O O . ILE A 1 117 ? 10.747 -3.695 -4.920 1.00 84.00 117 ILE A O 1
ATOM 973 N N . TYR A 1 118 ? 10.435 -5.609 -6.044 1.00 86.12 118 TYR A N 1
ATOM 974 C CA . TYR A 1 118 ? 8.993 -5.649 -5.779 1.00 86.12 118 TYR A CA 1
ATOM 975 C C . TYR A 1 118 ? 8.688 -5.805 -4.284 1.00 86.12 118 TYR A C 1
ATOM 977 O O . TYR A 1 118 ? 7.804 -5.124 -3.766 1.00 86.12 118 TYR A O 1
ATOM 985 N N . VAL A 1 119 ? 9.451 -6.636 -3.564 1.00 88.00 119 VAL A N 1
ATOM 986 C CA . VAL A 1 119 ? 9.319 -6.778 -2.103 1.00 88.00 119 VAL A CA 1
ATOM 987 C C . VAL A 1 119 ? 9.618 -5.457 -1.390 1.00 88.00 119 VAL A C 1
ATOM 989 O O . VAL A 1 119 ? 8.841 -5.028 -0.536 1.00 88.00 119 VAL A O 1
ATOM 992 N N . LEU A 1 120 ? 10.709 -4.788 -1.763 1.00 88.75 120 LEU A N 1
ATOM 993 C CA . LEU A 1 120 ? 11.106 -3.495 -1.208 1.00 88.75 120 LEU A CA 1
ATOM 994 C C . LEU A 1 120 ? 10.066 -2.414 -1.524 1.00 88.75 120 LEU A C 1
ATOM 996 O O . LEU A 1 120 ? 9.687 -1.639 -0.647 1.00 88.75 120 LEU A O 1
ATOM 1000 N N . PHE A 1 121 ? 9.529 -2.412 -2.741 1.00 89.25 121 PHE A N 1
ATOM 1001 C CA . PHE A 1 121 ? 8.464 -1.510 -3.160 1.00 89.25 121 PHE A CA 1
ATOM 1002 C C . PHE A 1 121 ? 7.180 -1.713 -2.346 1.00 89.25 121 PHE A C 1
ATOM 1004 O O . PHE A 1 121 ? 6.628 -0.754 -1.806 1.00 89.25 121 PHE A O 1
ATOM 1011 N N . TYR A 1 122 ? 6.729 -2.959 -2.177 1.00 93.00 122 TYR A N 1
ATOM 1012 C CA . TYR A 1 122 ? 5.566 -3.276 -1.341 1.00 93.00 122 TYR A CA 1
ATOM 1013 C C . TYR A 1 122 ? 5.790 -2.888 0.116 1.00 93.00 122 TYR A C 1
ATOM 1015 O O . TYR A 1 122 ? 4.874 -2.386 0.768 1.00 93.00 122 TYR A O 1
ATOM 1023 N N . TYR A 1 123 ? 7.008 -3.075 0.619 1.00 92.38 123 TYR A N 1
ATOM 1024 C CA . TYR A 1 123 ? 7.392 -2.656 1.957 1.00 92.38 123 TYR A CA 1
ATOM 1025 C C . TYR A 1 123 ? 7.314 -1.131 2.132 1.00 92.38 123 TYR A C 1
ATOM 1027 O O . TYR A 1 123 ? 6.702 -0.654 3.088 1.00 92.38 123 TYR A O 1
ATOM 1035 N N . VAL A 1 124 ? 7.849 -0.353 1.188 1.00 91.81 124 VAL A N 1
ATOM 1036 C CA . VAL A 1 124 ? 7.761 1.117 1.194 1.00 91.81 124 VAL A CA 1
ATOM 1037 C C . VAL A 1 124 ? 6.301 1.578 1.148 1.00 91.81 124 VAL A C 1
ATOM 1039 O O . VAL A 1 124 ? 5.888 2.391 1.977 1.00 91.81 124 VAL A O 1
ATOM 1042 N N . LEU A 1 125 ? 5.485 1.013 0.251 1.00 92.75 125 LEU A N 1
ATOM 1043 C CA . LEU A 1 125 ? 4.052 1.324 0.170 1.00 92.75 125 LEU A CA 1
ATOM 1044 C C . LEU A 1 125 ? 3.303 0.962 1.458 1.00 92.75 125 LEU A C 1
ATOM 1046 O O . LEU A 1 125 ? 2.429 1.712 1.904 1.00 92.75 125 LEU A O 1
ATOM 1050 N N . PHE A 1 126 ? 3.661 -0.158 2.088 1.00 93.88 126 PHE A N 1
ATOM 1051 C CA . PHE A 1 126 ? 3.114 -0.550 3.380 1.00 93.88 126 PHE A CA 1
ATOM 1052 C C . PHE A 1 126 ? 3.433 0.483 4.461 1.00 93.88 126 PHE A C 1
ATOM 1054 O O . PHE A 1 126 ? 2.527 0.874 5.195 1.00 93.88 126 PHE A O 1
ATOM 1061 N N . LEU A 1 127 ? 4.676 0.966 4.541 1.00 92.50 127 LEU A N 1
ATOM 1062 C CA . LEU A 1 127 ? 5.067 1.982 5.518 1.00 92.50 127 LEU A CA 1
ATOM 1063 C C . LEU A 1 127 ? 4.341 3.310 5.313 1.00 92.50 127 LEU A C 1
ATOM 1065 O O . LEU A 1 127 ? 3.896 3.915 6.291 1.00 92.50 127 LEU A O 1
ATOM 1069 N N . ILE A 1 128 ? 4.172 3.747 4.063 1.00 91.69 128 ILE A N 1
ATOM 1070 C CA . ILE A 1 128 ? 3.412 4.962 3.744 1.00 91.69 128 ILE A CA 1
ATOM 1071 C C . ILE A 1 128 ? 1.960 4.798 4.210 1.00 91.69 128 ILE A C 1
ATOM 1073 O O . ILE A 1 128 ? 1.445 5.638 4.950 1.00 91.69 128 ILE A O 1
ATOM 1077 N N . ASN A 1 129 ? 1.306 3.693 3.847 1.00 92.69 129 ASN A N 1
ATOM 1078 C CA . ASN A 1 129 ? -0.080 3.444 4.239 1.00 92.69 129 ASN A CA 1
ATOM 1079 C C . ASN A 1 129 ? -0.234 3.291 5.765 1.00 92.69 129 ASN A C 1
ATOM 1081 O O . ASN A 1 129 ? -1.146 3.855 6.362 1.00 92.69 129 ASN A O 1
ATOM 1085 N N . ALA A 1 130 ? 0.688 2.592 6.432 1.00 91.06 130 ALA A N 1
ATOM 1086 C CA . ALA A 1 130 ? 0.696 2.463 7.890 1.00 91.06 130 ALA A CA 1
ATOM 1087 C C . ALA A 1 130 ? 0.912 3.817 8.589 1.00 91.06 130 ALA A C 1
ATOM 1089 O O . ALA A 1 130 ? 0.300 4.089 9.627 1.00 91.06 130 ALA A O 1
ATOM 1090 N N . THR A 1 131 ? 1.732 4.692 8.002 1.00 91.19 131 THR A N 1
ATOM 1091 C CA . THR A 1 131 ? 1.930 6.065 8.476 1.00 91.19 131 THR A CA 1
ATOM 1092 C C . THR A 1 131 ? 0.632 6.860 8.381 1.00 91.19 131 THR A C 1
ATOM 1094 O O . THR A 1 131 ? 0.181 7.410 9.387 1.00 91.19 131 THR A O 1
ATOM 1097 N N . VAL A 1 132 ? -0.034 6.856 7.224 1.00 91.19 132 VAL A N 1
ATOM 1098 C CA . VAL A 1 132 ? -1.329 7.534 7.050 1.00 91.19 132 VAL A CA 1
ATOM 1099 C C . VAL A 1 132 ? -2.376 6.982 8.024 1.00 91.19 132 VAL A C 1
ATOM 1101 O O . VAL A 1 132 ? -3.053 7.758 8.703 1.00 91.19 132 VAL A O 1
ATOM 1104 N N . LEU A 1 133 ? -2.445 5.659 8.200 1.00 91.25 133 LEU A N 1
ATOM 1105 C CA . LEU A 1 133 ? -3.346 5.022 9.161 1.00 91.25 133 LEU A CA 1
ATOM 1106 C C . LEU A 1 133 ? -3.082 5.503 10.588 1.00 91.25 133 LEU A C 1
ATOM 1108 O O . LEU A 1 133 ? -4.023 5.781 11.332 1.00 91.25 133 LEU A O 1
ATOM 1112 N N . SER A 1 134 ? -1.815 5.611 10.981 1.00 89.19 134 SER A N 1
ATOM 1113 C CA . SER A 1 134 ? -1.438 6.059 12.321 1.00 89.19 134 SER A CA 1
ATOM 1114 C C . SER A 1 134 ? -1.815 7.526 12.578 1.00 89.19 134 SER A C 1
ATOM 1116 O O . SER A 1 134 ? -2.306 7.852 13.662 1.00 89.19 134 SER A O 1
ATOM 1118 N N . ILE A 1 135 ? -1.694 8.393 11.566 1.00 88.62 135 ILE A N 1
ATOM 1119 C CA . ILE A 1 135 ? -2.142 9.791 11.625 1.00 88.62 135 ILE A CA 1
ATOM 1120 C C . ILE A 1 135 ? -3.668 9.845 11.766 1.00 88.62 135 ILE A C 1
ATOM 1122 O O . ILE A 1 135 ? -4.183 10.494 12.677 1.00 88.62 135 ILE A O 1
ATOM 1126 N N . ILE A 1 136 ? -4.405 9.107 10.929 1.00 87.94 136 ILE A N 1
ATOM 1127 C CA . ILE A 1 136 ? -5.875 9.041 10.987 1.00 87.94 136 ILE A CA 1
ATOM 1128 C C . ILE A 1 136 ? -6.347 8.486 12.330 1.00 87.94 136 ILE A C 1
ATOM 1130 O O . ILE A 1 136 ? -7.327 8.982 12.890 1.00 87.94 136 ILE A O 1
ATOM 1134 N N . HIS A 1 137 ? -5.657 7.479 12.868 1.00 87.38 137 HIS A N 1
ATOM 1135 C CA . HIS A 1 137 ? -5.969 6.916 14.173 1.00 87.38 137 HIS A CA 1
ATOM 1136 C C . HIS A 1 137 ? -5.858 7.966 15.282 1.00 87.38 137 HIS A C 1
ATOM 1138 O O . HIS A 1 137 ? -6.782 8.075 16.088 1.00 87.38 137 HIS A O 1
ATOM 1144 N N . LYS A 1 138 ? -4.788 8.772 15.286 1.00 86.75 138 LYS A N 1
ATOM 1145 C CA . LYS A 1 138 ? -4.613 9.870 16.246 1.00 86.75 138 LYS A CA 1
ATOM 1146 C C . LYS A 1 138 ? -5.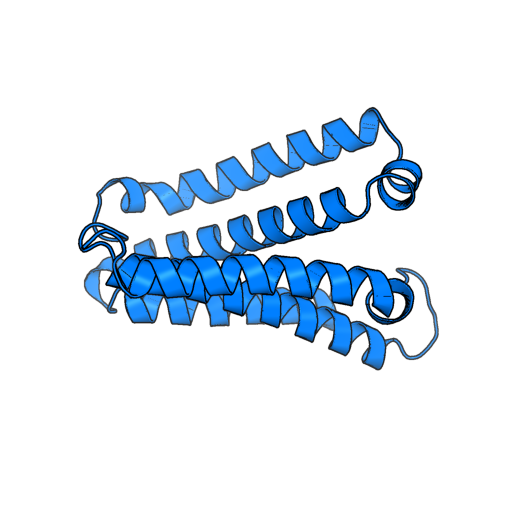700 10.937 16.093 1.00 86.75 138 LYS A C 1
ATOM 1148 O O . LYS A 1 138 ? -6.321 11.314 17.083 1.00 86.75 138 LYS A O 1
ATOM 1153 N N . THR A 1 139 ? -5.961 11.395 14.869 1.00 85.50 139 THR A N 1
ATOM 1154 C CA . THR A 1 139 ? -6.918 12.483 14.598 1.00 85.50 139 THR A CA 1
ATOM 1155 C C . THR A 1 139 ? -8.369 12.076 14.875 1.00 85.50 139 THR A C 1
ATOM 1157 O O . THR A 1 139 ? -9.163 12.884 15.349 1.00 85.50 139 THR A O 1
ATOM 1160 N N . ASN A 1 140 ? -8.725 10.810 14.630 1.00 83.38 140 ASN A N 1
ATOM 1161 C CA . ASN A 1 140 ? -10.100 10.306 14.728 1.00 83.38 140 ASN A CA 1
ATOM 1162 C C . ASN A 1 140 ? -10.285 9.233 15.810 1.00 83.38 140 ASN A C 1
ATOM 1164 O O . ASN A 1 140 ? -11.156 8.368 15.675 1.00 83.38 140 ASN A O 1
ATOM 1168 N N . ARG A 1 141 ? -9.486 9.274 16.887 1.00 73.62 141 ARG A N 1
ATOM 1169 C CA . ARG A 1 141 ? -9.396 8.216 17.912 1.00 73.62 141 ARG A CA 1
ATOM 1170 C C . ARG A 1 141 ? -10.756 7.675 18.366 1.00 73.62 141 ARG A C 1
ATOM 1172 O O . ARG A 1 141 ? -10.968 6.468 18.270 1.00 73.62 141 ARG A O 1
ATOM 1179 N N . ASN A 1 142 ? -11.679 8.565 18.739 1.00 76.31 142 ASN A N 1
ATOM 1180 C CA . ASN A 1 142 ? -13.008 8.216 19.266 1.00 76.31 142 ASN A CA 1
ATOM 1181 C C . ASN A 1 142 ? -14.166 8.563 18.315 1.00 76.31 142 ASN A C 1
ATOM 1183 O O . ASN A 1 142 ? -15.325 8.407 18.680 1.00 76.31 142 ASN A O 1
ATOM 1187 N N . ARG A 1 143 ? -13.871 9.079 17.116 1.00 75.81 143 ARG A N 1
ATOM 1188 C CA . ARG A 1 143 ? -14.899 9.587 16.190 1.00 75.81 143 ARG A CA 1
ATOM 1189 C C . ARG A 1 143 ? -15.388 8.531 15.205 1.00 75.81 143 ARG A C 1
ATOM 1191 O O . ARG A 1 143 ? -16.507 8.616 14.719 1.00 75.81 143 ARG A O 1
ATOM 1198 N N . ILE A 1 144 ? -14.528 7.572 14.868 1.00 84.69 144 ILE A N 1
ATOM 1199 C CA . ILE A 1 144 ? -14.733 6.648 13.752 1.00 84.69 144 ILE A CA 1
ATOM 1200 C C . ILE A 1 144 ? -14.332 5.231 14.185 1.00 84.69 144 ILE A C 1
ATOM 1202 O O . ILE A 1 144 ? -13.370 5.054 14.936 1.00 84.69 144 ILE A O 1
ATOM 1206 N N . SER A 1 145 ? -15.049 4.211 13.701 1.00 85.50 145 SER A N 1
ATOM 1207 C CA . SER A 1 145 ? -14.707 2.804 13.941 1.00 85.50 145 SER A CA 1
ATOM 1208 C C . SER A 1 145 ? -13.330 2.446 13.363 1.00 85.50 145 SER A C 1
ATOM 1210 O O . SER A 1 145 ? -12.884 3.017 12.367 1.00 85.50 145 SER A O 1
ATOM 1212 N N . ASN A 1 146 ? -12.643 1.470 13.964 1.00 84.44 146 ASN A N 1
ATOM 1213 C CA . ASN A 1 146 ? -11.307 1.053 13.513 1.00 84.44 146 ASN A CA 1
ATOM 1214 C C . ASN A 1 146 ? -11.294 0.565 12.056 1.00 84.44 146 ASN A C 1
ATOM 1216 O O . ASN A 1 146 ? -10.359 0.847 11.315 1.00 84.44 146 ASN A O 1
ATOM 1220 N N . GLU A 1 147 ? -12.374 -0.078 11.627 1.00 85.88 147 GLU A N 1
ATOM 1221 C CA . GLU A 1 147 ? -12.603 -0.486 10.241 1.00 85.88 147 GLU A CA 1
ATOM 1222 C C . GLU A 1 147 ? -12.611 0.692 9.269 1.00 85.88 147 GLU A C 1
ATOM 1224 O O . GLU A 1 147 ? -11.947 0.669 8.23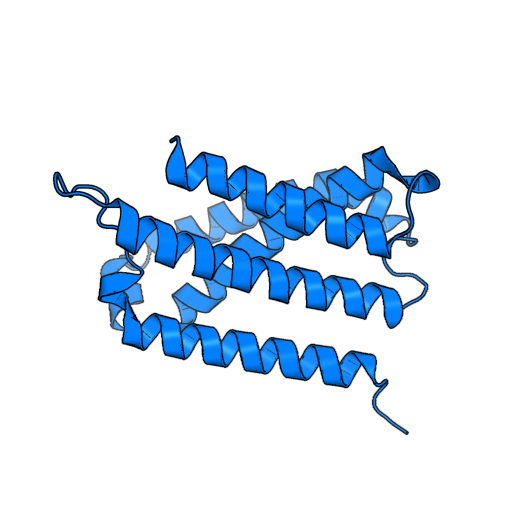3 1.00 85.88 147 GLU A O 1
ATOM 1229 N N . ASN A 1 148 ? -13.342 1.747 9.621 1.00 86.69 148 ASN A N 1
ATOM 1230 C CA . ASN A 1 148 ? -13.438 2.931 8.786 1.00 86.69 148 ASN A CA 1
ATOM 1231 C C . ASN A 1 148 ? -12.121 3.715 8.788 1.00 86.69 148 ASN A C 1
ATOM 1233 O O . ASN A 1 148 ? -11.772 4.274 7.756 1.00 86.69 148 ASN A O 1
ATOM 1237 N N . LYS A 1 149 ? -11.334 3.692 9.875 1.00 88.50 149 LYS A N 1
ATOM 1238 C CA . LYS A 1 149 ? -9.978 4.277 9.886 1.00 88.50 149 LYS A CA 1
ATOM 1239 C C . LYS A 1 149 ? -9.074 3.640 8.824 1.00 88.50 149 LYS A C 1
ATOM 1241 O O . LYS A 1 149 ? -8.379 4.366 8.121 1.00 88.50 149 LYS A O 1
ATOM 1246 N N . VAL A 1 150 ? -9.127 2.314 8.661 1.00 89.00 150 VAL A N 1
ATOM 1247 C CA . VAL A 1 150 ? -8.366 1.607 7.613 1.00 89.00 150 VAL A CA 1
ATOM 1248 C C . VAL A 1 150 ? -8.847 1.998 6.214 1.00 89.00 150 VAL A C 1
ATOM 1250 O O . VAL A 1 150 ? -8.026 2.305 5.355 1.00 89.00 150 VAL A O 1
ATOM 1253 N N . LYS A 1 151 ? -10.167 2.073 5.993 1.00 90.38 151 LYS A N 1
ATOM 1254 C CA . LYS A 1 151 ? -10.732 2.529 4.710 1.00 90.38 151 LYS A CA 1
ATOM 1255 C C . LYS A 1 151 ? -10.330 3.969 4.376 1.00 90.38 151 LYS A C 1
ATOM 1257 O O . LYS A 1 151 ? -9.936 4.246 3.250 1.00 90.38 151 LYS A O 1
ATOM 1262 N N . PHE A 1 152 ? -10.386 4.876 5.351 1.00 88.44 152 PHE A N 1
ATOM 1263 C CA . PHE A 1 152 ? -9.944 6.257 5.162 1.00 88.44 152 PHE A CA 1
ATOM 1264 C C . PHE A 1 152 ? -8.445 6.344 4.871 1.00 88.44 152 PHE A C 1
ATOM 1266 O O . PHE A 1 152 ? -8.056 7.151 4.034 1.00 88.44 152 PHE A O 1
ATOM 1273 N N . SER A 1 153 ? -7.620 5.505 5.507 1.00 90.69 153 SER A N 1
ATOM 1274 C CA . SER A 1 153 ? -6.184 5.435 5.208 1.00 90.69 153 SER A CA 1
ATOM 1275 C C . SER A 1 153 ? -5.931 5.072 3.758 1.00 90.69 153 SER A C 1
ATOM 1277 O O . SER A 1 153 ? -5.223 5.795 3.070 1.00 90.69 153 SER A O 1
ATOM 1279 N N . PHE A 1 154 ? -6.590 4.020 3.270 1.00 92.19 154 PHE A N 1
ATOM 1280 C CA . PHE A 1 154 ? -6.503 3.614 1.873 1.00 92.19 154 PHE A CA 1
ATOM 1281 C C . PHE A 1 154 ? -6.823 4.769 0.911 1.00 92.19 154 PHE A C 1
ATOM 1283 O O . PHE A 1 154 ? -6.051 5.033 -0.012 1.00 92.19 154 PHE A O 1
ATOM 1290 N N . VAL A 1 155 ? -7.936 5.477 1.143 1.00 92.62 155 VAL A N 1
ATOM 1291 C CA . VAL A 1 155 ? -8.371 6.593 0.286 1.00 92.62 155 VAL A CA 1
ATOM 1292 C C . VAL A 1 155 ? -7.360 7.737 0.320 1.00 92.62 155 VAL A C 1
ATOM 1294 O O . VAL A 1 155 ? -6.950 8.209 -0.735 1.00 92.62 155 VAL A O 1
ATOM 1297 N N . TRP A 1 156 ? -6.914 8.156 1.508 1.00 91.94 156 TRP A N 1
ATOM 1298 C CA . TRP A 1 156 ? -5.952 9.251 1.646 1.00 91.94 156 TRP A CA 1
ATOM 1299 C C . TRP A 1 156 ? -4.581 8.913 1.060 1.00 91.94 156 TRP A C 1
ATOM 1301 O O . TRP A 1 156 ? -3.992 9.758 0.392 1.00 91.94 156 TRP A O 1
ATOM 1311 N N . THR A 1 157 ? -4.083 7.690 1.256 1.00 91.19 157 THR A N 1
ATOM 1312 C CA . THR A 1 157 ? -2.819 7.249 0.654 1.00 91.19 157 THR A CA 1
ATOM 1313 C C . THR A 1 157 ? -2.920 7.185 -0.867 1.00 91.19 157 THR A C 1
ATOM 1315 O O . THR A 1 157 ? -2.026 7.671 -1.555 1.00 91.19 157 THR A O 1
ATOM 1318 N N . SER A 1 158 ? -4.017 6.640 -1.401 1.00 90.75 158 SER A N 1
ATOM 1319 C CA . SER A 1 158 ? -4.231 6.556 -2.851 1.00 90.75 158 SER A CA 1
ATOM 1320 C C . SER A 1 158 ? -4.354 7.942 -3.484 1.00 90.75 158 SER A C 1
ATOM 1322 O O . SER A 1 158 ? -3.770 8.185 -4.533 1.00 90.75 158 SER A O 1
ATOM 1324 N N . LEU A 1 159 ? -5.056 8.870 -2.824 1.00 91.38 159 LEU A N 1
ATOM 1325 C CA . LEU A 1 159 ? -5.187 10.254 -3.279 1.00 91.38 159 LEU A CA 1
ATOM 1326 C C . LEU A 1 159 ? -3.837 10.979 -3.239 1.00 91.38 159 LEU A C 1
ATOM 1328 O O . LEU A 1 159 ? -3.470 11.625 -4.213 1.00 91.38 159 LEU A O 1
ATOM 1332 N N . ALA A 1 160 ? -3.063 10.833 -2.161 1.00 89.50 160 ALA A N 1
ATOM 1333 C CA . ALA A 1 160 ? -1.733 11.435 -2.073 1.00 89.50 160 ALA A CA 1
ATOM 1334 C C . ALA A 1 160 ? -0.807 10.944 -3.198 1.00 89.50 160 ALA A C 1
ATOM 1336 O O . ALA A 1 160 ? -0.142 11.749 -3.841 1.00 89.50 160 ALA A O 1
ATOM 1337 N N . LEU A 1 161 ? -0.804 9.638 -3.477 1.00 88.19 161 LEU A N 1
ATOM 1338 C CA . LEU A 1 161 ? 0.002 9.071 -4.560 1.00 88.19 161 LEU A CA 1
ATOM 1339 C C . LEU A 1 161 ? -0.519 9.448 -5.945 1.00 88.19 161 LEU A C 1
ATOM 1341 O O . LEU A 1 161 ? 0.289 9.636 -6.843 1.00 88.19 161 LEU A O 1
ATOM 1345 N N . PHE A 1 162 ? -1.833 9.617 -6.115 1.00 88.25 162 PHE A N 1
ATOM 1346 C CA . PHE A 1 162 ? -2.398 10.168 -7.346 1.00 88.25 162 PHE A CA 1
ATOM 1347 C C . PHE A 1 162 ? -1.835 11.565 -7.629 1.00 88.25 162 PHE A C 1
ATOM 1349 O O . PHE A 1 162 ? -1.368 11.815 -8.733 1.00 88.25 162 PHE A O 1
ATOM 1356 N N . LEU A 1 163 ? -1.820 12.45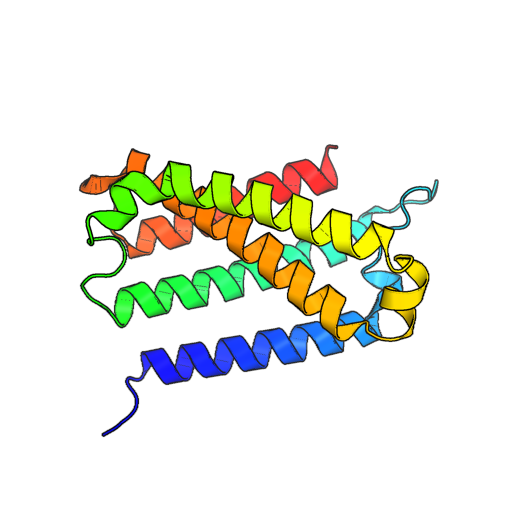2 -6.625 1.00 86.38 163 LEU A N 1
ATOM 1357 C CA . LEU A 1 163 ? -1.257 13.796 -6.782 1.00 86.38 163 LEU A CA 1
ATOM 1358 C C . LEU A 1 163 ? 0.244 13.739 -7.097 1.00 86.38 163 LEU A C 1
ATOM 1360 O O . LEU A 1 163 ? 0.699 14.452 -7.979 1.00 86.38 163 LEU A O 1
ATOM 1364 N N . ILE A 1 164 ? 1.002 12.877 -6.413 1.00 85.56 164 ILE A N 1
ATOM 1365 C CA . ILE A 1 164 ? 2.448 12.737 -6.653 1.00 85.56 164 ILE A CA 1
ATOM 1366 C C . ILE A 1 164 ? 2.733 12.204 -8.055 1.00 85.56 164 ILE A C 1
ATOM 1368 O O . ILE A 1 164 ? 3.671 12.662 -8.681 1.00 85.56 164 ILE A O 1
ATOM 1372 N N . ILE A 1 165 ? 1.957 11.232 -8.534 1.00 82.56 165 ILE A N 1
ATOM 1373 C CA . ILE A 1 165 ? 2.191 10.642 -9.850 1.00 82.56 165 ILE A CA 1
ATOM 1374 C C . ILE A 1 165 ? 1.769 11.634 -10.934 1.00 82.56 165 ILE A C 1
ATOM 1376 O O . ILE A 1 165 ? 2.581 11.922 -11.794 1.00 82.56 165 ILE A O 1
ATOM 1380 N N . PHE A 1 166 ? 0.541 12.168 -10.896 1.00 80.62 166 PHE A N 1
ATOM 1381 C CA . PHE A 1 166 ? -0.057 12.928 -12.008 1.00 80.62 166 PHE A CA 1
ATOM 1382 C C . PHE A 1 166 ? 0.209 14.435 -12.025 1.00 80.62 166 PHE A C 1
ATOM 1384 O O . PHE A 1 166 ? -0.009 15.055 -13.064 1.00 80.62 166 PHE A O 1
ATOM 1391 N N . ILE A 1 167 ? 0.601 15.044 -10.904 1.00 80.50 167 ILE A N 1
ATOM 1392 C CA . ILE A 1 167 ? 0.760 16.508 -10.809 1.00 80.50 167 ILE A CA 1
ATOM 1393 C C . ILE A 1 167 ? 2.226 16.922 -10.672 1.00 80.50 167 ILE A C 1
ATOM 1395 O O . ILE A 1 167 ? 2.570 18.029 -11.086 1.00 80.50 167 ILE A O 1
ATOM 1399 N N . LEU A 1 168 ? 3.060 16.074 -10.066 1.00 74.38 168 LEU A N 1
ATOM 1400 C CA . LEU A 1 168 ? 4.459 16.369 -9.760 1.00 74.38 168 LEU A CA 1
ATOM 1401 C C . LEU A 1 168 ? 5.394 15.752 -10.803 1.00 74.38 168 LEU A C 1
ATOM 1403 O O . LEU A 1 168 ? 6.378 16.439 -11.150 1.00 74.38 168 LEU A O 1
#

Sequence (168 aa):
MFFSRWTLYQAVIIILLVVLSFIADIFKEEIAIPFSSSMETNTPMLITFLFVVTVIGLLSLLMYFQTKKSDTFLKHPLWDKMHILMPFLFVISLIVIFSFFLIEPLSDLVQNNRWMIYVLFYYVLFLINATVLSIIHKTNRNRISNENKVKFSFVWTSLALFLIIFIL

Organism: NCBI:txid2024555

Foldseek 3Di:
DPDDPLVVLLVVLVVVLLVLLVVCVVCVVLCDQPPDDPDDSPRNLVVVLVSLLVLLVSLLSNLLSVVVVDVCRLVPCVLLCQLVVLVVVLVVLVVVVVVVCVVPPPVVCCVPPVVVVSVSVSVNSSSQLSNLLSVLCNVCVPPDDSNVSSVVSSVVSSVVVCCVSPPD

Secondary structure (DSSP, 8-state):
----HHHHHHHHHHHHHHHHHHHHHHTHHHH---TT--S--HHHHHHHHHHHHHHHHHHHHHHHHHHHH-TTTTTSTHHHHHHHHHHHHHHHHHHHHHHHHHHS-HHHHHHH-HHHHHHHHHHHHHHHHHHHHHHHHHHTTTTS-HHHHHHHHHHHHHHHHHHHHHT-

Radius of gyration: 17.49 Å; chains: 1; bounding box: 42×42×50 Å

pLDDT: mean 83.32, std 11.0, range [45.84, 94.94]